Protein AF-A0A1A8HRD0-F1 (afdb_monomer)

Foldseek 3Di:
DQPFLCQCVVCVDPPDLARPDGPLVVVCVVPVLAAAEAEDEQLVVVQLVQCVVPPDDDDDPVVSVVLVVVLVVLLVVCVVPDDPRSSLNPNVSCVPRPTNSSVSVVVSVVVVNVVRHPPLSYHYHYVVVCVVDVPVVVVVVCVSVVHPPPPPPPDD

InterPro domains:
  IPR000863 Sulfotransferase domain [PF00685] (31-147)
  IPR027417 P-loop containing nucleoside triphosphate hydrolase [G3DSA:3.40.50.300] (4-154)
  IPR027417 P-loop containing nucleoside triphosphate hydrolase [SSF52540] (22-146)
  IPR052654 Chondroitin Sulfate Sulfotransferase [PTHR15723] (1-146)

Sequence (156 aa):
MWDNQAWSYLHGDINKSEPPFLAQDFIHAVQPGAKIIIMLRDPVERLYSDYLYFTMVNKSSEDFHQKVIESVHLFQRCLSDRSLRSCVYNTSLYNTMPVRLTLGMYFVFLLDWLTVFHKEQILVLRLEDYAANLKETIKNVFDFLDALCQQTLRQH

Radius of gyration: 18.88 Å; Cα contacts (8 Å, |Δi|>4): 128; chains: 1; bounding box: 42×38×61 Å

Structure (mmCIF, N/CA/C/O backbone):
data_AF-A0A1A8HRD0-F1
#
_entry.id   AF-A0A1A8HRD0-F1
#
loop_
_atom_site.group_PDB
_atom_site.id
_atom_site.type_symbol
_atom_site.label_atom_id
_atom_site.label_alt_id
_atom_site.label_comp_id
_atom_site.label_asym_id
_atom_site.label_entity_id
_atom_site.label_seq_id
_atom_site.pdbx_PDB_ins_code
_atom_site.Cartn_x
_atom_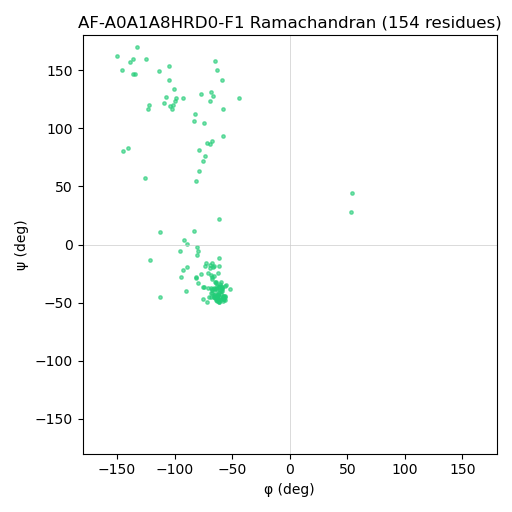site.Cartn_y
_atom_site.Cartn_z
_atom_site.occupancy
_atom_site.B_iso_or_equiv
_atom_site.auth_seq_id
_atom_site.auth_comp_id
_atom_site.auth_asym_id
_atom_site.auth_atom_id
_atom_site.pdbx_PDB_model_num
ATOM 1 N N . MET A 1 1 ? -1.183 -4.791 4.899 1.00 64.19 1 MET A N 1
ATOM 2 C CA . MET A 1 1 ? -2.035 -4.172 3.858 1.00 64.19 1 MET A CA 1
ATOM 3 C C . MET A 1 1 ? -1.714 -4.715 2.472 1.00 64.19 1 MET A C 1
ATOM 5 O O . MET A 1 1 ? -2.604 -5.269 1.848 1.00 64.19 1 MET A O 1
ATOM 9 N N . TRP A 1 2 ? -0.490 -4.518 1.976 1.00 65.56 2 TRP A N 1
ATOM 10 C CA . TRP A 1 2 ? -0.136 -4.775 0.572 1.00 65.56 2 TRP A CA 1
ATOM 11 C C . TRP A 1 2 ? 0.340 -6.204 0.291 1.00 65.56 2 TRP A C 1
ATOM 13 O O . TRP A 1 2 ? 0.320 -6.635 -0.861 1.00 65.56 2 TRP A O 1
ATOM 23 N N . ASP A 1 3 ? 0.764 -6.944 1.318 1.00 69.75 3 ASP A N 1
ATOM 24 C CA . ASP A 1 3 ? 1.222 -8.321 1.154 1.00 69.75 3 ASP A CA 1
ATOM 25 C C . ASP A 1 3 ? 0.038 -9.282 1.033 1.00 69.75 3 ASP A C 1
ATOM 27 O O . ASP A 1 3 ? -0.420 -9.887 1.997 1.00 69.75 3 ASP A O 1
ATOM 31 N N . ASN A 1 4 ? -0.494 -9.350 -0.183 1.00 73.62 4 ASN A N 1
ATOM 32 C CA . ASN A 1 4 ? -1.471 -10.349 -0.589 1.00 73.62 4 ASN A CA 1
ATOM 33 C C . ASN A 1 4 ? -0.875 -11.297 -1.629 1.00 73.62 4 ASN A C 1
ATOM 35 O O . ASN A 1 4 ? -1.610 -12.070 -2.221 1.00 73.62 4 ASN A O 1
ATOM 39 N N . GLN A 1 5 ? 0.443 -11.261 -1.867 1.00 67.88 5 GLN A N 1
ATOM 40 C CA . GLN A 1 5 ? 1.098 -11.977 -2.972 1.00 67.88 5 GLN A CA 1
ATOM 41 C C . GLN A 1 5 ? 0.933 -13.501 -2.888 1.00 67.88 5 GLN A C 1
ATOM 43 O O . GLN A 1 5 ? 1.061 -14.192 -3.895 1.00 67.88 5 GLN A O 1
ATOM 48 N N . ALA A 1 6 ? 0.589 -14.018 -1.704 1.00 71.62 6 ALA A N 1
ATOM 49 C CA . ALA A 1 6 ? 0.276 -15.422 -1.484 1.00 71.62 6 ALA A CA 1
ATOM 50 C C . ALA A 1 6 ? -1.007 -15.899 -2.204 1.00 71.62 6 ALA A C 1
ATOM 52 O O . ALA A 1 6 ? -1.190 -17.102 -2.390 1.00 71.62 6 ALA A O 1
ATOM 53 N N . TRP A 1 7 ? -1.891 -14.981 -2.621 1.00 74.25 7 TRP A N 1
ATOM 54 C CA . TRP A 1 7 ? -3.208 -15.319 -3.171 1.00 74.25 7 TRP A CA 1
ATOM 55 C C . TRP A 1 7 ? -3.127 -16.212 -4.417 1.00 74.25 7 TRP A C 1
ATOM 57 O O . TRP A 1 7 ? -3.938 -17.123 -4.571 1.00 74.25 7 TRP A O 1
ATOM 67 N N . SER A 1 8 ? -2.123 -15.988 -5.272 1.00 69.38 8 SER A N 1
ATOM 68 C CA . SER A 1 8 ? -1.916 -16.741 -6.513 1.00 69.38 8 SER A CA 1
ATOM 69 C C . SER A 1 8 ? -1.522 -18.201 -6.264 1.00 69.38 8 SER A C 1
ATOM 71 O O . SER A 1 8 ? -1.870 -19.070 -7.059 1.00 69.38 8 SER A O 1
ATOM 73 N N . TYR A 1 9 ? -0.869 -18.497 -5.134 1.00 67.75 9 TYR A N 1
ATOM 74 C CA . TYR A 1 9 ? -0.545 -19.868 -4.726 1.00 67.75 9 TYR A CA 1
ATOM 75 C C . TYR A 1 9 ? -1.743 -20.594 -4.102 1.00 67.75 9 TYR A C 1
ATOM 77 O O . TYR A 1 9 ? -1.872 -21.806 -4.246 1.00 67.75 9 TYR A O 1
ATOM 85 N N . LEU A 1 10 ? -2.615 -19.862 -3.402 1.00 66.06 10 LEU A N 1
ATOM 86 C CA . LEU A 1 10 ? -3.780 -20.421 -2.703 1.00 66.06 10 LEU A CA 1
ATOM 87 C C . LEU A 1 10 ? -4.975 -20.655 -3.634 1.00 66.06 10 LEU A C 1
ATOM 89 O O . LEU A 1 10 ? -5.791 -21.544 -3.395 1.00 66.06 10 LEU A O 1
ATOM 93 N N . HIS A 1 11 ? -5.080 -19.859 -4.695 1.00 62.91 11 HIS A N 1
ATOM 94 C CA . HIS A 1 11 ? -6.195 -19.874 -5.634 1.00 62.91 11 HIS A CA 1
ATOM 95 C C . HIS A 1 11 ? -5.689 -20.064 -7.063 1.00 62.91 11 HIS A C 1
ATOM 97 O O . HIS A 1 11 ? -5.970 -19.235 -7.924 1.00 62.91 11 HIS A O 1
ATOM 103 N N . GLY A 1 12 ? -4.955 -21.159 -7.304 1.00 53.44 12 GLY A N 1
ATOM 104 C CA . GLY A 1 12 ? -4.332 -21.536 -8.586 1.00 53.44 12 GLY A CA 1
ATOM 105 C C . GLY A 1 12 ? -5.284 -21.762 -9.773 1.00 53.44 12 GLY A C 1
ATOM 106 O O . GLY A 1 12 ? -4.932 -22.458 -10.722 1.00 53.44 12 GLY A O 1
ATOM 107 N N . ASP A 1 13 ? -6.489 -21.199 -9.726 1.00 55.91 13 ASP A N 1
ATOM 108 C CA . ASP A 1 13 ? -7.478 -21.246 -10.787 1.00 55.91 13 ASP A CA 1
ATOM 109 C C . ASP A 1 13 ? -7.166 -20.167 -11.837 1.00 55.91 13 ASP A C 1
ATOM 111 O O . ASP A 1 13 ? -7.272 -18.961 -11.600 1.00 55.91 13 ASP A O 1
ATOM 115 N N . ILE A 1 14 ? -6.785 -20.635 -13.025 1.00 54.03 14 ILE A N 1
ATOM 116 C CA . ILE A 1 14 ? -6.200 -19.882 -14.151 1.00 54.03 14 ILE A CA 1
ATOM 117 C C . ILE A 1 14 ? -7.137 -18.781 -14.700 1.00 54.03 14 ILE A C 1
ATOM 119 O O . ILE A 1 14 ? -6.706 -17.898 -15.441 1.00 54.03 14 ILE A O 1
ATOM 123 N N . ASN A 1 15 ? -8.412 -18.780 -14.299 1.00 59.34 15 ASN A N 1
ATOM 124 C CA . ASN A 1 15 ? -9.443 -17.889 -14.835 1.00 59.34 15 ASN A CA 1
ATOM 125 C C . ASN A 1 15 ? -9.685 -16.602 -14.029 1.00 59.34 15 ASN A C 1
ATOM 127 O O . ASN A 1 15 ? -10.472 -15.765 -14.474 1.00 59.34 15 ASN A O 1
ATOM 131 N N . LYS A 1 16 ? -9.052 -16.406 -12.864 1.00 64.56 16 LYS A N 1
ATOM 132 C CA . LYS A 1 16 ? -9.224 -15.170 -12.079 1.00 64.56 16 LYS A CA 1
ATOM 133 C C . LYS A 1 16 ? -8.044 -14.224 -12.277 1.00 64.56 16 LYS A C 1
ATOM 135 O O . LYS A 1 16 ? -6.905 -14.543 -11.963 1.00 64.56 16 LYS A O 1
ATOM 140 N N . SER A 1 17 ? -8.331 -13.027 -12.786 1.00 75.25 17 SER A N 1
ATOM 141 C CA . SER A 1 17 ? -7.348 -11.955 -12.987 1.00 75.25 17 SER A CA 1
ATOM 142 C C . SER A 1 17 ? -7.044 -11.161 -11.711 1.00 75.25 17 SER A C 1
ATOM 144 O O . SER A 1 17 ? -6.132 -10.332 -11.715 1.00 75.25 17 SER A O 1
ATOM 146 N N . GLU A 1 18 ? -7.806 -11.397 -10.640 1.00 83.31 18 GLU A N 1
ATOM 147 C CA . GLU A 1 18 ? -7.787 -10.637 -9.395 1.00 83.31 18 GLU A CA 1
ATOM 148 C C . GLU A 1 18 ? -8.065 -11.535 -8.171 1.00 83.31 18 GLU A C 1
ATOM 150 O O . GLU A 1 18 ? -8.823 -12.506 -8.286 1.00 83.31 18 GLU A O 1
ATOM 155 N N . PRO A 1 19 ? -7.508 -11.201 -6.989 1.00 85.31 19 PRO A N 1
ATOM 156 C CA . PRO A 1 19 ? -7.746 -11.946 -5.757 1.00 85.31 19 PRO A CA 1
ATOM 157 C C . PRO A 1 19 ? -9.210 -11.824 -5.304 1.00 85.31 19 PRO A C 1
ATOM 159 O O . PRO A 1 19 ? -9.705 -10.696 -5.173 1.00 85.31 19 PRO A O 1
ATOM 162 N N . PRO A 1 20 ? -9.898 -12.954 -5.033 1.00 86.38 20 PRO A N 1
ATOM 163 C CA . PRO A 1 20 ? -11.267 -12.949 -4.514 1.00 86.38 20 PRO A CA 1
ATOM 164 C C . PRO A 1 20 ? -11.337 -12.628 -3.017 1.00 86.38 20 PRO A C 1
ATOM 166 O O . PRO A 1 20 ? -12.363 -12.143 -2.559 1.00 86.38 20 PRO A O 1
ATOM 169 N N . PHE A 1 21 ? -10.259 -12.908 -2.282 1.00 88.94 21 PHE A N 1
ATOM 170 C CA . PHE A 1 21 ? -10.105 -12.617 -0.863 1.00 88.94 21 PHE A CA 1
ATOM 171 C C . PHE A 1 21 ? -8.712 -12.044 -0.617 1.00 88.94 21 PHE A C 1
ATOM 173 O O . PHE A 1 21 ? -7.740 -12.416 -1.282 1.00 88.94 21 PHE A O 1
ATOM 180 N N . LEU A 1 22 ? -8.627 -11.146 0.348 1.00 92.00 22 LEU A N 1
ATOM 181 C CA . LEU A 1 22 ? -7.444 -10.408 0.753 1.00 92.00 22 LEU A CA 1
ATOM 182 C C . LEU A 1 22 ? -7.297 -10.459 2.278 1.00 92.00 22 LEU A C 1
ATOM 184 O O . LEU A 1 22 ? -8.198 -10.881 2.999 1.00 92.00 22 LEU A O 1
ATOM 188 N N . ALA A 1 23 ? -6.153 -10.009 2.794 1.00 91.88 23 ALA A N 1
ATOM 189 C CA . ALA A 1 23 ? -5.849 -10.046 4.225 1.00 91.88 23 ALA A CA 1
ATOM 190 C C . ALA A 1 23 ? -6.952 -9.423 5.105 1.00 91.88 23 ALA A C 1
ATOM 192 O O . ALA A 1 23 ? -7.244 -9.948 6.178 1.00 91.88 23 ALA A O 1
ATOM 193 N N . GLN A 1 24 ? -7.580 -8.332 4.657 1.00 93.94 24 GLN A N 1
ATOM 194 C CA . GLN A 1 24 ? -8.651 -7.676 5.405 1.00 93.94 24 GLN A CA 1
ATOM 195 C C . GLN A 1 24 ? -9.895 -8.555 5.584 1.00 93.94 24 GLN A C 1
ATOM 197 O O . GLN A 1 24 ? -10.517 -8.470 6.639 1.00 93.94 24 GLN A O 1
ATOM 202 N N . ASP A 1 25 ? -10.219 -9.436 4.629 1.00 94.50 25 ASP A N 1
ATOM 203 C CA . ASP A 1 25 ? -11.371 -10.340 4.734 1.00 94.50 25 ASP A CA 1
ATOM 204 C C . ASP A 1 25 ? -11.168 -11.327 5.886 1.00 94.50 25 ASP A C 1
ATOM 206 O O . ASP A 1 25 ? -12.054 -11.538 6.713 1.00 94.50 25 ASP A O 1
ATOM 210 N N . PHE A 1 26 ? -9.956 -11.881 5.989 1.00 93.44 26 PHE A N 1
ATOM 211 C CA . PHE A 1 26 ? -9.590 -12.791 7.072 1.00 93.44 26 PHE A CA 1
ATOM 212 C C . PHE A 1 26 ? -9.541 -12.080 8.427 1.00 93.44 26 PHE A C 1
ATOM 214 O O . PHE A 1 26 ? -10.021 -12.628 9.419 1.00 93.44 26 PHE A O 1
ATOM 221 N N . ILE A 1 27 ? -8.995 -10.858 8.483 1.00 95.50 27 ILE A N 1
ATOM 222 C CA . ILE A 1 27 ? -8.971 -10.071 9.725 1.00 95.50 27 ILE A CA 1
ATOM 223 C C . ILE A 1 27 ? -10.400 -9.785 10.181 1.00 95.50 27 ILE A C 1
ATOM 225 O O . ILE A 1 27 ? -10.713 -10.012 11.346 1.00 95.50 27 ILE A O 1
ATOM 229 N N . HIS A 1 28 ? -11.273 -9.339 9.278 1.00 96.88 28 HIS A N 1
ATOM 230 C CA . HIS A 1 28 ? -12.658 -9.025 9.609 1.00 96.88 28 HIS A CA 1
ATOM 231 C C . HIS A 1 28 ? -13.450 -10.269 10.026 1.00 96.88 28 HIS A C 1
ATOM 233 O O . HIS A 1 28 ? -14.238 -10.199 10.961 1.00 96.88 28 HIS A O 1
ATOM 239 N N . ALA A 1 29 ? -13.212 -11.428 9.404 1.00 97.25 29 ALA A N 1
ATOM 240 C CA . ALA A 1 29 ? -13.860 -12.678 9.801 1.00 97.25 29 ALA A CA 1
ATOM 241 C C . ALA A 1 29 ? -13.537 -13.092 11.250 1.00 97.25 29 ALA A C 1
ATOM 243 O O . ALA A 1 29 ? -14.386 -13.669 11.927 1.00 97.25 29 ALA A O 1
ATOM 244 N N . VAL A 1 30 ? -12.323 -12.801 11.731 1.00 97.69 30 VAL A N 1
ATOM 245 C CA . VAL A 1 30 ? -11.877 -13.145 13.094 1.00 97.69 30 VAL A CA 1
ATOM 246 C C . VAL A 1 30 ? -12.190 -12.036 14.100 1.00 97.69 30 VAL A C 1
ATOM 248 O O . VAL A 1 30 ? -12.576 -12.315 15.233 1.00 97.69 30 VAL A O 1
ATOM 251 N N . GLN A 1 31 ? -12.008 -10.778 13.704 1.00 97.56 31 GLN A N 1
ATOM 252 C CA . GLN A 1 31 ? -12.212 -9.601 14.540 1.00 97.56 31 GLN A CA 1
ATOM 253 C C . GLN A 1 31 ? -12.875 -8.478 13.718 1.00 97.56 31 GLN A C 1
ATOM 255 O O . GLN A 1 31 ? -12.188 -7.566 13.246 1.00 97.56 31 GLN A O 1
ATOM 260 N N . PRO A 1 32 ? -14.215 -8.505 13.568 1.00 97.19 32 PRO A N 1
ATOM 261 C CA . PRO A 1 32 ? -14.952 -7.487 12.816 1.00 97.19 32 PRO A CA 1
ATOM 262 C C . PRO A 1 32 ? -14.768 -6.074 13.383 1.00 97.19 32 PRO A C 1
ATOM 264 O O . PRO A 1 32 ? -14.731 -5.095 12.644 1.00 97.19 32 PRO A O 1
ATOM 267 N N . GLY A 1 33 ? -14.603 -5.964 14.706 1.00 96.31 33 GLY A N 1
ATOM 268 C CA . GLY A 1 33 ? -14.412 -4.699 15.417 1.00 96.31 33 GLY A CA 1
ATOM 269 C C . GLY A 1 33 ? -12.970 -4.188 15.431 1.00 96.31 33 GLY A C 1
ATOM 270 O O . GLY A 1 33 ? -12.659 -3.295 16.218 1.00 96.31 33 GLY A O 1
ATOM 271 N N . ALA A 1 34 ? -12.065 -4.758 14.625 1.00 97.00 34 ALA A N 1
ATOM 272 C CA . ALA A 1 34 ? -10.668 -4.332 14.600 1.00 97.00 34 ALA A CA 1
ATOM 273 C C . ALA A 1 34 ? -10.548 -2.844 14.240 1.00 97.00 34 ALA A C 1
ATOM 275 O O . ALA A 1 34 ? -11.252 -2.342 13.365 1.00 97.00 34 ALA A O 1
ATOM 276 N N . LYS A 1 35 ? -9.612 -2.158 14.898 1.00 97.31 35 LYS A N 1
ATOM 277 C CA . LYS A 1 35 ? -9.157 -0.820 14.520 1.00 97.31 35 LYS A CA 1
ATOM 278 C C . LYS A 1 35 ? -7.853 -0.949 13.742 1.00 97.31 35 LYS A C 1
ATOM 280 O O . LYS A 1 35 ? -6.906 -1.580 14.209 1.00 97.31 35 LYS A O 1
ATOM 285 N N . ILE A 1 36 ? -7.811 -0.368 12.552 1.00 97.62 36 ILE A N 1
ATOM 286 C CA . ILE A 1 36 ? -6.723 -0.508 11.590 1.00 97.62 36 ILE A CA 1
ATOM 287 C C . ILE A 1 36 ? -5.962 0.811 11.514 1.00 97.62 36 ILE A C 1
ATOM 289 O O . ILE A 1 36 ? -6.528 1.845 11.173 1.00 97.62 36 ILE A O 1
ATOM 293 N N . ILE A 1 37 ? -4.663 0.774 11.805 1.00 97.38 37 ILE A N 1
ATOM 294 C CA . ILE A 1 37 ? -3.774 1.927 11.646 1.00 97.38 37 ILE A CA 1
ATOM 295 C C . ILE A 1 37 ? -2.871 1.674 10.445 1.00 97.38 37 ILE A C 1
ATOM 297 O O . ILE A 1 37 ? -2.197 0.647 10.359 1.00 97.38 37 ILE A O 1
ATOM 301 N N . ILE A 1 38 ? -2.853 2.621 9.514 1.00 96.75 38 ILE A N 1
ATOM 302 C CA . ILE A 1 38 ? -2.096 2.551 8.269 1.00 96.75 38 ILE A CA 1
ATOM 303 C C . ILE A 1 38 ? -1.167 3.752 8.233 1.00 96.75 38 ILE A C 1
ATOM 305 O O . ILE A 1 38 ? -1.628 4.886 8.228 1.00 96.75 38 ILE A O 1
ATOM 309 N N . MET A 1 39 ? 0.138 3.512 8.157 1.00 96.44 39 MET A N 1
ATOM 310 C CA . MET A 1 39 ? 1.122 4.573 7.965 1.00 96.44 39 MET A CA 1
ATOM 311 C C . MET A 1 39 ? 1.610 4.563 6.518 1.00 96.44 39 MET A C 1
ATOM 313 O O . MET A 1 39 ? 2.163 3.569 6.046 1.00 96.44 39 MET A O 1
ATOM 317 N N . LEU A 1 40 ? 1.382 5.668 5.815 1.00 96.88 40 LEU A N 1
ATOM 318 C CA . LEU A 1 40 ? 1.800 5.894 4.437 1.00 96.88 40 LEU A CA 1
ATOM 319 C C . LEU A 1 40 ? 2.986 6.851 4.409 1.00 96.88 40 LEU A C 1
ATOM 321 O O . LEU A 1 40 ? 3.143 7.686 5.291 1.00 96.88 40 LEU A O 1
ATOM 325 N N . ARG A 1 41 ? 3.805 6.744 3.375 1.00 97.06 41 ARG A N 1
ATOM 326 C CA . ARG A 1 41 ? 4.898 7.670 3.065 1.00 97.06 41 ARG A CA 1
ATOM 327 C C . ARG A 1 41 ? 4.682 8.151 1.637 1.00 97.06 41 ARG A C 1
ATOM 329 O O . ARG A 1 41 ? 4.001 7.458 0.883 1.00 97.06 41 ARG A O 1
ATOM 336 N N . ASP A 1 42 ? 5.264 9.275 1.243 1.00 97.62 42 ASP A N 1
ATOM 337 C CA . ASP A 1 42 ? 5.377 9.614 -0.174 1.00 97.62 42 ASP A CA 1
ATOM 338 C C . ASP A 1 42 ? 5.825 8.371 -0.989 1.00 97.62 42 ASP A C 1
ATOM 340 O O . ASP A 1 42 ? 6.805 7.706 -0.625 1.00 97.62 42 ASP A O 1
ATOM 344 N N . PRO A 1 43 ? 5.081 7.979 -2.040 1.00 96.62 43 PRO A N 1
ATOM 345 C CA . PRO A 1 43 ? 5.302 6.706 -2.717 1.00 96.62 43 PRO A CA 1
ATOM 346 C C . PRO A 1 43 ? 6.627 6.658 -3.490 1.00 96.62 43 PRO A C 1
ATOM 348 O O . PRO A 1 43 ? 7.173 5.563 -3.655 1.00 96.62 43 PRO A O 1
ATOM 351 N N . VAL A 1 44 ? 7.159 7.807 -3.929 1.00 96.56 44 VAL A N 1
ATOM 352 C CA . VAL A 1 44 ? 8.468 7.907 -4.593 1.00 96.56 44 VAL A CA 1
ATOM 353 C C . VAL A 1 44 ? 9.566 7.684 -3.563 1.00 96.56 44 VAL A C 1
ATOM 355 O O . VAL A 1 44 ? 10.417 6.811 -3.737 1.00 96.56 44 VAL A O 1
ATOM 358 N N . GLU A 1 45 ? 9.483 8.389 -2.438 1.00 97.12 45 GLU A N 1
ATOM 359 C CA . GLU A 1 45 ? 10.405 8.244 -1.312 1.00 97.12 45 GLU A CA 1
ATOM 360 C C . G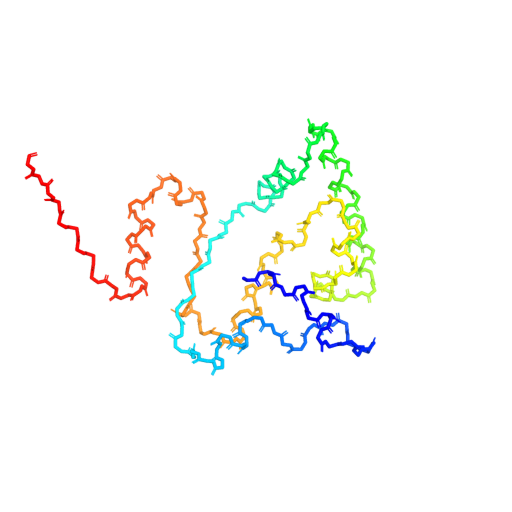LU A 1 45 ? 10.381 6.830 -0.717 1.00 97.12 45 GLU A C 1
ATOM 362 O O . GLU A 1 45 ? 11.422 6.254 -0.382 1.00 97.12 45 GLU A O 1
ATOM 367 N N . ARG A 1 46 ? 9.191 6.222 -0.622 1.00 96.88 46 ARG A N 1
ATOM 368 C CA . ARG A 1 46 ? 9.042 4.824 -0.213 1.00 96.88 46 ARG A CA 1
ATOM 369 C C . ARG A 1 46 ? 9.746 3.896 -1.197 1.00 96.88 46 ARG A C 1
ATOM 371 O O . ARG A 1 46 ? 10.491 3.030 -0.753 1.00 96.88 46 ARG A O 1
ATOM 378 N N . LEU A 1 47 ? 9.519 4.056 -2.503 1.00 97.31 47 LEU A N 1
ATOM 379 C CA . LEU A 1 47 ? 10.128 3.208 -3.531 1.00 97.31 47 LEU A CA 1
ATOM 380 C C . LEU A 1 47 ? 11.656 3.341 -3.560 1.00 97.31 47 LEU A C 1
ATOM 382 O O . LEU A 1 47 ? 12.354 2.346 -3.742 1.00 97.31 47 LEU A O 1
ATOM 386 N N . TYR A 1 48 ? 12.184 4.542 -3.341 1.00 97.19 48 TYR A N 1
ATOM 387 C CA . TYR A 1 48 ? 13.626 4.743 -3.257 1.00 97.19 48 TYR A CA 1
ATOM 388 C C . TYR A 1 48 ? 14.217 4.097 -1.998 1.00 97.19 48 TYR A C 1
ATOM 390 O O . TYR A 1 48 ? 15.200 3.363 -2.072 1.00 97.19 48 TYR A O 1
ATOM 398 N N . SER A 1 49 ? 13.572 4.276 -0.842 1.00 96.06 49 SER A N 1
ATOM 399 C CA . SER A 1 49 ? 13.969 3.604 0.403 1.00 96.06 49 SER A CA 1
ATOM 400 C C . SER A 1 49 ? 13.935 2.076 0.281 1.00 96.06 49 SER A C 1
ATOM 402 O O . SER A 1 49 ? 14.796 1.386 0.822 1.00 96.06 49 SER A O 1
ATOM 404 N N . ASP A 1 50 ? 12.941 1.553 -0.430 1.00 95.75 50 ASP A N 1
ATOM 405 C CA . ASP A 1 50 ? 12.756 0.143 -0.765 1.00 95.75 50 ASP A CA 1
ATOM 406 C C . ASP A 1 50 ? 13.909 -0.379 -1.642 1.00 95.75 50 ASP A C 1
ATOM 408 O O . ASP A 1 50 ? 14.553 -1.370 -1.294 1.00 95.75 50 ASP A O 1
ATOM 412 N N . TYR A 1 51 ? 14.256 0.358 -2.701 1.00 96.25 51 TYR A N 1
ATOM 413 C CA . TYR A 1 51 ? 15.420 0.091 -3.546 1.00 96.25 51 TYR A CA 1
ATOM 414 C C . TYR A 1 51 ? 16.730 0.073 -2.746 1.00 96.25 51 TYR A C 1
ATOM 416 O O . TYR A 1 51 ? 17.520 -0.868 -2.876 1.00 96.25 51 TYR A O 1
ATOM 424 N N . LEU A 1 52 ? 16.945 1.075 -1.886 1.00 95.69 52 LEU A N 1
ATOM 425 C CA . LEU A 1 52 ? 18.138 1.172 -1.047 1.00 95.69 52 LEU A CA 1
ATOM 426 C C . LEU A 1 52 ? 18.228 0.037 -0.027 1.00 95.69 52 LEU A C 1
ATOM 428 O O . LEU A 1 52 ? 19.336 -0.365 0.316 1.00 95.69 52 LEU A O 1
ATOM 432 N N . TYR A 1 53 ? 17.107 -0.477 0.474 1.00 94.31 53 TYR A N 1
ATOM 433 C CA . TYR A 1 53 ? 17.123 -1.575 1.435 1.00 94.31 53 TYR A CA 1
ATOM 434 C C . TYR A 1 53 ? 17.437 -2.919 0.763 1.00 94.31 53 TYR A C 1
ATOM 436 O O . TYR A 1 53 ? 18.271 -3.668 1.264 1.00 94.31 53 TYR A O 1
ATOM 444 N N . PHE A 1 54 ? 16.789 -3.233 -0.366 1.00 90.44 54 PHE A N 1
ATOM 445 C CA . PHE A 1 54 ? 16.843 -4.577 -0.966 1.00 90.44 54 PHE A CA 1
ATOM 446 C C . PHE A 1 54 ? 17.943 -4.760 -2.019 1.00 90.44 54 PHE A C 1
ATOM 448 O O . PHE A 1 54 ? 18.371 -5.886 -2.266 1.00 90.44 54 PHE A O 1
ATOM 455 N N . THR A 1 55 ? 18.445 -3.681 -2.621 1.00 86.88 55 THR A N 1
ATOM 456 C CA . THR A 1 55 ? 19.597 -3.762 -3.532 1.00 86.88 55 THR A CA 1
ATOM 457 C C . THR A 1 55 ? 20.876 -3.904 -2.706 1.00 86.88 55 THR A C 1
ATOM 459 O O . THR A 1 55 ? 21.101 -3.126 -1.785 1.00 86.88 55 THR A O 1
ATOM 462 N N . MET A 1 56 ? 21.736 -4.881 -3.000 1.00 80.00 56 MET A N 1
ATOM 463 C CA . MET A 1 56 ? 22.943 -5.128 -2.188 1.00 80.00 56 MET A CA 1
ATOM 464 C C . MET A 1 56 ? 24.202 -4.426 -2.714 1.00 80.00 56 MET A C 1
ATOM 466 O O . MET A 1 56 ? 25.083 -4.091 -1.928 1.00 80.00 56 MET A O 1
ATOM 470 N N . VAL A 1 57 ? 24.291 -4.170 -4.020 1.00 85.50 57 VAL A N 1
ATOM 471 C CA . VAL A 1 57 ? 25.496 -3.644 -4.685 1.00 85.50 57 VAL A CA 1
ATOM 472 C C . VAL A 1 57 ? 25.137 -2.574 -5.718 1.00 85.50 57 VAL A C 1
ATOM 474 O O . VAL A 1 57 ? 24.013 -2.559 -6.209 1.00 85.50 57 VAL A O 1
ATOM 477 N N . ASN A 1 58 ? 26.093 -1.700 -6.053 1.00 82.94 58 ASN A N 1
ATOM 478 C CA . ASN A 1 58 ? 25.993 -0.700 -7.130 1.00 82.94 58 ASN A CA 1
ATOM 479 C C . ASN A 1 58 ? 24.767 0.229 -7.047 1.00 82.94 58 ASN A C 1
ATOM 481 O O . ASN A 1 58 ? 24.106 0.492 -8.046 1.00 82.94 58 ASN A O 1
ATOM 485 N N . LYS A 1 59 ? 24.466 0.738 -5.846 1.00 91.81 59 LYS A N 1
ATOM 486 C CA . LYS A 1 59 ? 23.386 1.713 -5.653 1.00 91.81 59 LYS A CA 1
ATOM 487 C C . LYS A 1 59 ? 23.764 3.052 -6.280 1.00 91.81 59 LYS A C 1
ATOM 489 O O . LYS A 1 59 ? 24.767 3.639 -5.877 1.00 91.81 59 LYS A O 1
ATOM 494 N N . SER A 1 60 ? 22.946 3.556 -7.197 1.00 95.62 60 SER A N 1
ATOM 495 C CA . SER A 1 60 ? 23.080 4.917 -7.722 1.00 95.62 60 SER A CA 1
ATOM 496 C C . SER A 1 60 ? 21.724 5.486 -8.139 1.00 95.62 60 SER A C 1
ATOM 498 O O . SER A 1 60 ? 20.753 4.747 -8.323 1.00 95.62 60 SER A O 1
ATOM 500 N N . SER A 1 61 ? 21.653 6.811 -8.283 1.00 94.69 61 SER A N 1
ATOM 501 C CA . SER A 1 61 ? 20.477 7.499 -8.826 1.00 94.69 61 SER A CA 1
ATOM 502 C C . SER A 1 61 ? 20.147 7.030 -10.242 1.00 94.69 61 SER A C 1
ATOM 504 O O . SER A 1 61 ? 18.977 6.870 -10.580 1.00 94.69 61 SER A O 1
ATOM 506 N N . GLU A 1 62 ? 21.171 6.772 -11.051 1.00 96.44 62 GLU A N 1
ATOM 507 C CA . GLU A 1 62 ? 21.052 6.343 -12.445 1.00 96.44 62 GLU A CA 1
ATOM 508 C C . GLU A 1 62 ? 20.503 4.914 -12.535 1.00 96.44 62 GLU A C 1
ATOM 510 O O . GLU A 1 62 ? 19.567 4.669 -13.296 1.00 96.44 62 GLU A O 1
ATOM 515 N N . ASP A 1 63 ? 21.019 3.985 -11.720 1.00 95.75 63 ASP A N 1
ATOM 516 C CA . ASP A 1 63 ? 20.499 2.612 -11.649 1.00 95.75 63 ASP A CA 1
ATOM 517 C C . ASP A 1 63 ? 19.046 2.595 -11.154 1.00 95.75 63 ASP A C 1
ATOM 519 O O . ASP A 1 63 ? 18.189 1.947 -11.758 1.00 95.75 63 ASP A O 1
ATOM 523 N N . PHE A 1 64 ? 18.736 3.358 -10.099 1.00 97.12 64 PHE A N 1
ATOM 524 C CA . PHE A 1 64 ? 17.364 3.485 -9.610 1.00 97.12 64 PHE A CA 1
ATOM 525 C C . PHE A 1 64 ? 16.423 4.008 -10.700 1.00 97.12 64 PHE A C 1
ATOM 527 O O . PHE A 1 64 ? 15.369 3.417 -10.942 1.00 97.12 64 PHE A O 1
ATOM 534 N N . HIS A 1 65 ? 16.814 5.080 -11.391 1.00 97.12 65 HIS A N 1
ATOM 535 C CA . HIS A 1 65 ? 16.028 5.668 -12.470 1.00 97.12 65 HIS A CA 1
ATOM 536 C C . HIS A 1 65 ? 15.749 4.663 -13.595 1.00 97.12 65 HIS A C 1
ATOM 538 O O . HIS A 1 65 ? 14.599 4.514 -14.014 1.00 97.12 65 HIS A O 1
ATOM 544 N N . GLN A 1 66 ? 16.771 3.923 -14.036 1.00 97.50 66 GLN A N 1
ATOM 545 C CA . GLN A 1 66 ? 16.628 2.931 -15.099 1.00 97.50 66 GLN A CA 1
ATOM 546 C C . GLN A 1 66 ? 15.653 1.810 -14.712 1.00 97.50 66 GLN A C 1
ATOM 548 O O . GLN A 1 66 ? 14.784 1.440 -15.505 1.00 97.50 66 GLN A O 1
ATOM 553 N N . LYS A 1 67 ? 15.742 1.316 -13.471 1.00 97.25 67 LYS A N 1
ATOM 554 C CA . LYS A 1 67 ? 14.821 0.298 -12.945 1.00 97.25 67 LYS A CA 1
ATOM 555 C C . LYS A 1 67 ? 13.394 0.823 -12.811 1.00 97.25 67 LYS A C 1
ATOM 557 O O . LYS A 1 67 ? 12.445 0.103 -13.107 1.00 97.25 67 LYS A O 1
ATOM 562 N N . VAL A 1 68 ? 13.219 2.078 -12.393 1.00 98.00 68 VAL A N 1
ATOM 563 C CA . VAL A 1 68 ? 11.892 2.710 -12.330 1.00 98.00 68 VAL A CA 1
ATOM 564 C C . VAL A 1 68 ? 11.267 2.795 -13.721 1.00 98.00 68 VAL A C 1
ATOM 566 O O . VAL A 1 68 ? 10.110 2.408 -13.870 1.00 98.00 68 VAL A O 1
ATOM 569 N N . ILE A 1 69 ? 12.015 3.240 -14.739 1.00 98.38 69 ILE A N 1
ATOM 570 C CA . ILE A 1 69 ? 11.535 3.285 -16.131 1.00 98.38 69 ILE A CA 1
ATOM 571 C C . ILE A 1 69 ? 11.064 1.900 -16.586 1.00 98.38 69 ILE A C 1
ATOM 573 O O . ILE A 1 69 ? 9.963 1.763 -17.122 1.00 98.38 69 ILE A O 1
ATOM 577 N N . GLU A 1 70 ? 11.868 0.866 -16.342 1.00 98.12 70 GLU A N 1
ATOM 578 C CA . GLU A 1 70 ? 11.524 -0.507 -16.705 1.00 98.12 70 GLU A CA 1
ATOM 579 C C . GLU A 1 70 ? 10.249 -0.991 -15.993 1.00 98.12 70 GLU A C 1
ATOM 581 O O . GLU A 1 70 ? 9.314 -1.450 -16.655 1.00 98.12 70 GLU A O 1
ATOM 586 N N . SER A 1 71 ? 10.154 -0.821 -14.668 1.00 97.94 71 SER A N 1
ATOM 587 C CA . SER A 1 71 ? 8.950 -1.170 -13.901 1.00 97.94 71 SER A CA 1
ATOM 588 C C . SER A 1 71 ? 7.706 -0.415 -14.386 1.00 97.94 71 SER A C 1
ATOM 590 O O . SER A 1 71 ? 6.628 -1.006 -14.471 1.00 97.94 71 SER A O 1
ATOM 592 N N . VAL A 1 72 ? 7.830 0.873 -14.730 1.00 98.19 72 VAL A N 1
ATOM 593 C CA . VAL A 1 72 ? 6.723 1.680 -15.271 1.00 98.19 72 VAL A CA 1
ATOM 594 C C . VAL A 1 72 ? 6.273 1.142 -16.627 1.00 98.19 72 VAL A C 1
ATOM 596 O O . VAL A 1 72 ? 5.073 0.970 -16.833 1.00 98.19 72 VAL A O 1
ATOM 599 N N . HIS A 1 73 ? 7.200 0.812 -17.530 1.00 98.31 73 HIS A N 1
ATOM 600 C CA . HIS A 1 73 ? 6.854 0.217 -18.822 1.00 98.31 73 HIS A CA 1
ATOM 601 C C . HIS A 1 73 ? 6.160 -1.139 -18.675 1.00 98.31 73 HIS A C 1
ATOM 603 O O . HIS A 1 73 ? 5.157 -1.390 -19.345 1.00 98.31 73 HIS A O 1
ATOM 609 N N . LEU A 1 74 ? 6.652 -2.005 -17.785 1.00 97.88 74 LEU A N 1
ATOM 610 C CA . LEU A 1 74 ? 6.004 -3.281 -17.475 1.00 97.88 74 LEU A CA 1
ATOM 611 C C . LEU A 1 74 ? 4.579 -3.068 -16.942 1.00 97.88 74 LEU A C 1
ATOM 613 O O . LEU A 1 74 ? 3.649 -3.755 -17.365 1.00 97.88 74 LEU A O 1
ATOM 617 N N . PHE A 1 75 ? 4.387 -2.083 -16.060 1.00 97.50 75 PHE A N 1
ATOM 618 C CA . PHE A 1 75 ? 3.070 -1.754 -15.521 1.00 97.50 75 PHE A CA 1
ATOM 619 C C . PHE A 1 75 ? 2.116 -1.214 -16.592 1.00 97.50 75 PHE A C 1
ATOM 621 O O . PHE A 1 75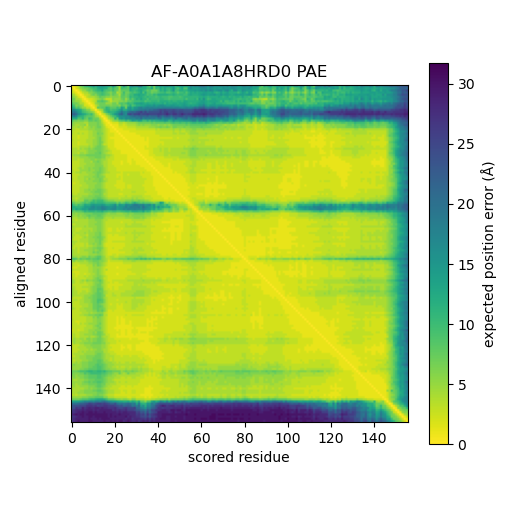 ? 0.981 -1.673 -16.688 1.00 97.50 75 PHE A O 1
ATOM 628 N N . GLN A 1 76 ? 2.580 -0.292 -17.439 1.00 98.00 76 GLN A N 1
ATOM 629 C CA . GLN A 1 76 ? 1.797 0.266 -18.546 1.00 98.00 76 GLN A CA 1
ATOM 630 C C . GLN A 1 76 ? 1.349 -0.812 -19.537 1.00 98.00 76 GLN A C 1
ATOM 632 O O . GLN A 1 76 ? 0.202 -0.793 -19.972 1.00 98.00 76 GLN A O 1
ATOM 637 N N . ARG A 1 77 ? 2.220 -1.782 -19.849 1.00 97.25 77 ARG A N 1
ATOM 638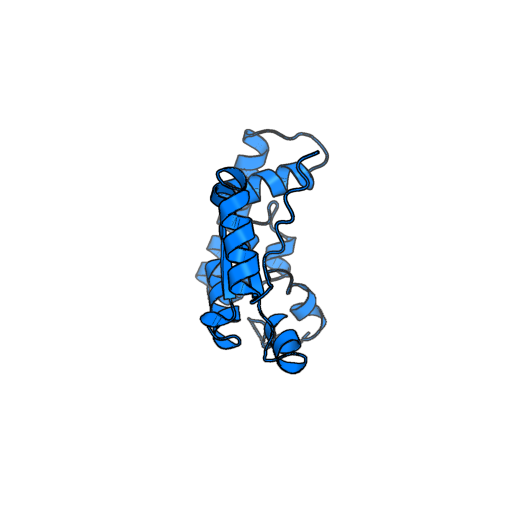 C CA . ARG A 1 77 ? 1.855 -2.945 -20.674 1.00 97.25 77 ARG A CA 1
ATOM 639 C C . ARG A 1 77 ? 0.788 -3.812 -20.018 1.00 97.25 77 ARG A C 1
ATOM 641 O O . ARG A 1 77 ? -0.059 -4.346 -20.710 1.00 97.25 77 ARG A O 1
ATOM 648 N N . CYS A 1 78 ? 0.799 -3.961 -18.697 1.00 96.50 78 CYS A N 1
ATOM 649 C CA . CYS A 1 78 ? -0.289 -4.667 -18.026 1.00 96.50 78 CYS A CA 1
ATOM 650 C C . CYS A 1 78 ? -1.618 -3.903 -18.161 1.00 96.50 78 CYS A C 1
ATOM 652 O O . CYS A 1 78 ? -2.651 -4.503 -18.454 1.00 96.50 78 CYS A O 1
ATOM 654 N N . LEU A 1 79 ? -1.580 -2.578 -17.985 1.00 96.88 79 LEU A N 1
ATOM 655 C CA . LEU A 1 79 ? -2.762 -1.716 -18.043 1.00 96.88 79 LEU A CA 1
ATOM 656 C C . LEU A 1 79 ? -3.392 -1.606 -19.440 1.00 96.88 7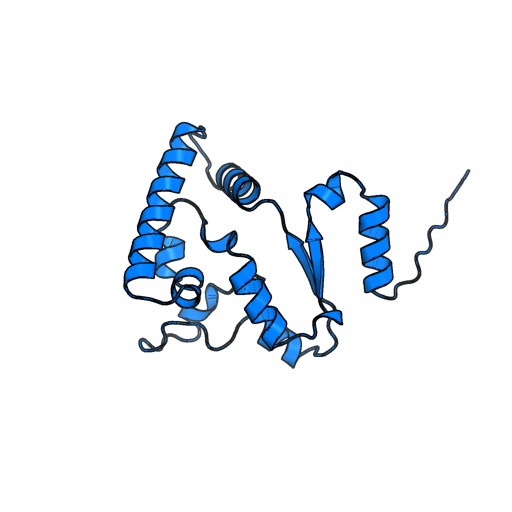9 LEU A C 1
ATOM 658 O O . LEU A 1 79 ? -4.529 -1.152 -19.530 1.00 96.88 79 LEU A O 1
ATOM 662 N N . SER A 1 80 ? -2.700 -1.999 -20.517 1.00 96.75 80 SER A N 1
ATOM 663 C CA . SER A 1 80 ? -3.307 -2.002 -21.857 1.00 96.75 80 SER A CA 1
ATOM 664 C C . SER A 1 80 ? -4.414 -3.045 -21.993 1.00 96.75 80 SER A C 1
ATOM 666 O O . SER A 1 80 ? -5.366 -2.825 -22.737 1.00 96.75 80 SER A O 1
ATOM 668 N N . ASP A 1 81 ? -4.307 -4.144 -21.242 1.00 93.25 81 ASP A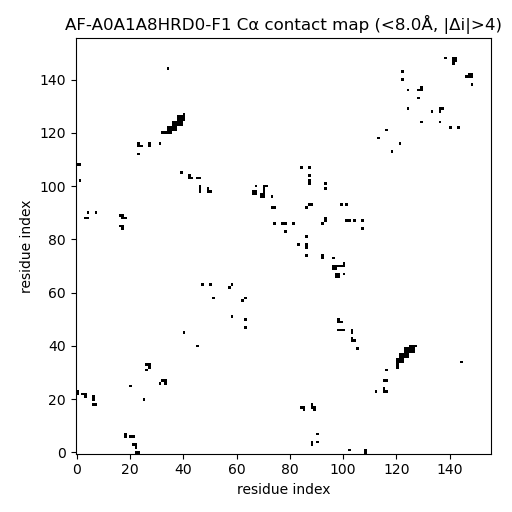 N 1
ATOM 669 C CA . ASP A 1 81 ? -5.156 -5.325 -21.421 1.00 93.25 81 ASP A CA 1
ATOM 670 C C . ASP A 1 81 ? -5.952 -5.681 -20.154 1.00 93.25 81 ASP A C 1
ATOM 672 O O . ASP A 1 81 ? -6.845 -6.530 -20.190 1.00 93.25 81 ASP A O 1
ATOM 676 N N . ARG A 1 82 ? -5.608 -5.088 -19.003 1.00 94.06 82 ARG A N 1
ATOM 677 C CA . ARG A 1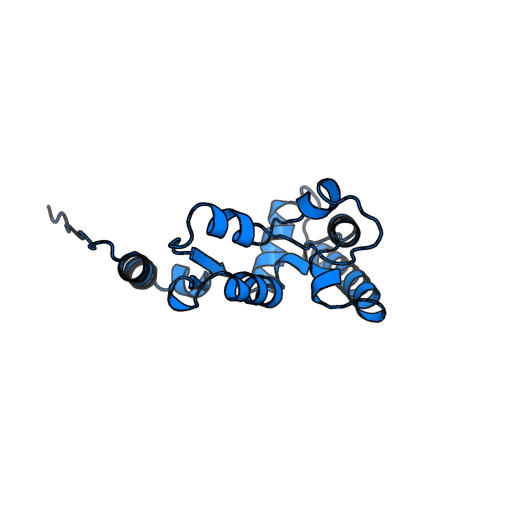 82 ? -6.139 -5.464 -17.685 1.00 94.06 82 ARG A CA 1
ATOM 678 C C . ARG A 1 82 ? -6.508 -4.247 -16.847 1.00 94.06 82 ARG A C 1
ATOM 680 O O . ARG A 1 82 ? -6.014 -3.141 -17.048 1.00 94.06 82 ARG A O 1
ATOM 687 N N . SER A 1 83 ? -7.367 -4.474 -15.857 1.00 94.88 83 SER A N 1
ATOM 688 C CA . SER A 1 83 ? -7.723 -3.458 -14.869 1.00 94.88 83 SER A CA 1
ATOM 689 C C . SER A 1 83 ? -6.512 -3.065 -14.010 1.00 94.88 83 SER A C 1
ATOM 691 O O . SER A 1 83 ? -5.567 -3.831 -13.802 1.00 94.88 83 SER A O 1
ATOM 693 N N . LEU A 1 84 ? -6.595 -1.876 -13.419 1.00 95.06 84 LEU A N 1
ATOM 694 C CA . LEU A 1 84 ? -5.611 -1.370 -12.465 1.00 95.06 84 LEU A CA 1
ATOM 695 C C . LEU A 1 84 ? -5.432 -2.297 -11.256 1.00 95.06 84 LEU A C 1
ATOM 697 O O . LEU A 1 84 ? -4.303 -2.602 -10.873 1.00 95.06 84 LEU A O 1
ATOM 701 N N . ARG A 1 85 ? -6.541 -2.798 -10.699 1.00 93.62 85 ARG A N 1
ATOM 702 C CA . ARG A 1 85 ? -6.536 -3.747 -9.580 1.00 93.62 85 ARG A CA 1
ATOM 703 C C . ARG A 1 85 ? -5.868 -5.070 -9.972 1.00 93.62 85 ARG A C 1
ATOM 705 O O . ARG A 1 85 ? -4.992 -5.533 -9.244 1.00 93.62 85 ARG A O 1
ATOM 712 N N . SER A 1 86 ? -6.180 -5.616 -11.152 1.00 93.25 86 SER A N 1
ATOM 713 C CA . SER A 1 86 ? -5.523 -6.819 -11.686 1.00 93.25 86 SER A CA 1
ATOM 714 C C . SER A 1 86 ? -4.013 -6.641 -11.809 1.00 93.25 86 SER A C 1
ATOM 716 O O . SER A 1 86 ? -3.264 -7.507 -11.367 1.00 93.25 86 SER A O 1
ATOM 718 N N . CYS A 1 87 ? -3.543 -5.506 -12.329 1.00 94.69 87 CYS A N 1
ATOM 719 C CA . CYS A 1 87 ? -2.110 -5.242 -12.455 1.00 94.69 87 CYS A CA 1
ATOM 720 C C . CYS A 1 87 ? -1.403 -5.061 -11.110 1.00 94.69 87 CYS A C 1
ATOM 722 O O . CYS A 1 87 ? -0.282 -5.538 -10.945 1.00 94.69 87 CYS A O 1
ATOM 724 N N . VAL A 1 88 ? -2.042 -4.410 -10.133 1.00 94.44 88 VAL A N 1
ATOM 725 C CA . VAL A 1 88 ? -1.470 -4.240 -8.787 1.00 94.44 88 VAL A CA 1
ATOM 726 C C . VAL A 1 88 ? -1.307 -5.578 -8.063 1.00 94.44 88 VAL A C 1
ATOM 728 O O . VAL A 1 88 ? -0.287 -5.789 -7.405 1.00 94.44 88 VAL A O 1
ATOM 731 N N . TYR A 1 89 ? -2.263 -6.496 -8.221 1.00 92.25 89 TYR A N 1
ATOM 732 C CA . TYR A 1 89 ? -2.236 -7.817 -7.586 1.00 92.25 89 TYR A CA 1
ATOM 733 C C . TYR A 1 89 ? -1.593 -8.923 -8.433 1.00 92.25 89 TYR A C 1
ATOM 735 O O . TYR A 1 89 ? -1.561 -10.078 -8.007 1.00 92.25 89 TYR A O 1
ATOM 743 N N . ASN A 1 90 ? -1.055 -8.608 -9.611 1.00 91.25 90 ASN A N 1
ATOM 744 C CA . ASN A 1 90 ? -0.413 -9.600 -10.466 1.00 91.25 90 ASN A CA 1
ATOM 745 C C . ASN A 1 90 ? 0.961 -10.003 -9.900 1.00 91.25 90 ASN A C 1
ATOM 747 O O . ASN A 1 90 ? 1.942 -9.270 -10.034 1.00 91.25 90 ASN A O 1
ATOM 751 N N . THR A 1 91 ? 1.038 -11.193 -9.296 1.00 88.88 91 THR A N 1
ATOM 752 C CA . THR A 1 91 ? 2.265 -11.720 -8.677 1.00 88.88 91 THR A CA 1
ATOM 753 C C . THR A 1 91 ? 3.390 -11.935 -9.686 1.00 88.88 91 T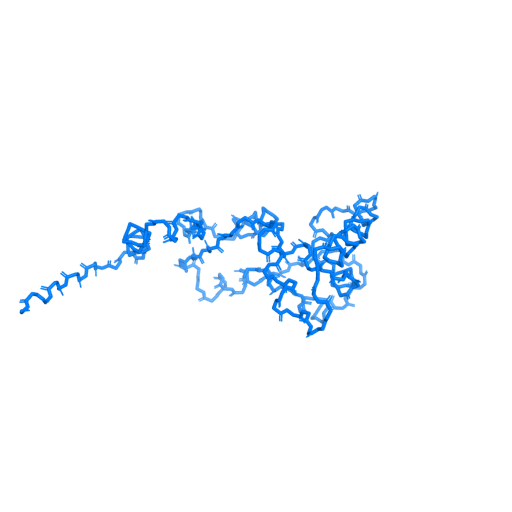HR A C 1
ATOM 755 O O . THR A 1 91 ? 4.541 -11.616 -9.395 1.00 88.88 91 THR A O 1
ATOM 758 N N . SER A 1 92 ? 3.081 -12.421 -10.892 1.00 90.00 92 SER A N 1
ATOM 759 C CA . SER A 1 92 ? 4.090 -12.597 -11.943 1.00 90.00 92 SER A CA 1
ATOM 760 C C . SER A 1 92 ? 4.693 -11.256 -12.356 1.00 90.00 92 SER A C 1
ATOM 762 O O . SER A 1 92 ? 5.913 -11.135 -12.457 1.00 90.00 92 SER A O 1
ATOM 764 N N . LEU A 1 93 ? 3.857 -10.229 -12.530 1.00 92.19 93 LEU A N 1
ATOM 765 C CA . LEU A 1 93 ? 4.309 -8.880 -12.852 1.00 92.19 93 LEU A CA 1
ATOM 766 C C . LEU A 1 93 ? 5.153 -8.298 -11.711 1.00 92.19 93 LEU A C 1
ATOM 768 O O . LEU A 1 93 ? 6.248 -7.806 -11.963 1.00 92.19 93 LEU A O 1
ATOM 772 N N . TYR A 1 94 ? 4.678 -8.408 -10.467 1.00 91.25 94 TYR A N 1
ATOM 773 C CA . TYR A 1 94 ? 5.390 -7.945 -9.275 1.00 91.25 94 TYR A CA 1
ATOM 774 C C . TYR A 1 94 ? 6.789 -8.567 -9.150 1.00 91.25 94 TYR A C 1
ATOM 776 O O . TYR A 1 94 ? 7.749 -7.844 -8.906 1.00 91.25 94 TYR A O 1
ATOM 784 N N . ASN A 1 95 ? 6.917 -9.878 -9.380 1.00 90.88 95 ASN A N 1
ATOM 785 C CA . ASN A 1 95 ? 8.202 -10.584 -9.339 1.00 90.88 95 ASN A CA 1
ATOM 786 C C . ASN A 1 95 ? 9.124 -10.247 -10.522 1.00 90.88 95 ASN A C 1
ATOM 788 O O . ASN A 1 95 ? 10.335 -10.411 -10.409 1.00 90.88 95 ASN A O 1
ATOM 792 N N . THR A 1 96 ? 8.567 -9.806 -11.654 1.00 94.06 96 THR A N 1
ATOM 793 C CA . THR A 1 96 ? 9.356 -9.420 -12.837 1.00 94.06 96 THR A CA 1
ATOM 794 C C . THR A 1 96 ? 9.909 -8.000 -12.714 1.00 94.06 96 THR A C 1
ATOM 796 O O . THR A 1 96 ? 10.934 -7.682 -13.308 1.00 94.06 96 THR A O 1
ATOM 799 N N . MET A 1 97 ? 9.235 -7.127 -11.963 1.00 94.69 97 MET A N 1
ATOM 800 C CA . MET A 1 97 ? 9.635 -5.731 -11.838 1.00 94.69 97 MET A CA 1
ATOM 801 C C . MET A 1 97 ? 10.957 -5.572 -11.063 1.00 94.69 97 MET A C 1
ATOM 803 O O . MET A 1 97 ? 11.065 -6.064 -9.938 1.00 94.69 97 MET A O 1
ATOM 807 N N . PRO A 1 98 ? 11.932 -4.801 -11.580 1.00 94.94 98 PRO A N 1
ATOM 808 C CA . PRO A 1 98 ? 13.204 -4.572 -10.888 1.00 94.94 98 PRO A CA 1
ATOM 809 C C . PRO A 1 98 ? 13.076 -3.704 -9.626 1.00 94.94 98 PRO A C 1
ATOM 811 O O . PRO A 1 98 ? 13.952 -3.728 -8.762 1.00 94.94 98 PRO A O 1
ATOM 814 N N . VAL A 1 99 ? 11.993 -2.932 -9.506 1.00 95.56 99 VAL A N 1
ATOM 815 C CA . VAL A 1 99 ? 11.599 -2.230 -8.276 1.00 95.56 99 VAL A CA 1
ATOM 816 C C . VAL A 1 99 ? 10.112 -2.416 -8.009 1.00 95.56 99 VAL A C 1
ATOM 818 O O . VAL A 1 99 ? 9.298 -2.450 -8.934 1.00 95.56 99 VAL A O 1
ATOM 821 N N . ARG A 1 100 ? 9.738 -2.475 -6.727 1.00 94.06 100 ARG A N 1
ATOM 822 C CA . ARG A 1 100 ? 8.374 -2.774 -6.261 1.00 94.06 100 ARG A CA 1
ATOM 823 C C . ARG A 1 100 ? 7.440 -1.570 -6.351 1.00 94.06 100 ARG A C 1
ATOM 825 O O . ARG A 1 100 ? 6.947 -1.060 -5.341 1.00 94.06 100 ARG A O 1
ATOM 832 N N . LEU A 1 101 ? 7.214 -1.114 -7.579 1.00 95.00 101 LEU A N 1
ATOM 833 C CA . LEU A 1 101 ? 6.413 0.060 -7.923 1.00 95.00 101 LEU A CA 1
ATOM 834 C C . LEU A 1 101 ? 4.975 -0.049 -7.394 1.00 95.00 101 LEU A C 1
ATOM 836 O O . LEU A 1 101 ? 4.461 0.893 -6.793 1.00 95.00 101 LEU A O 1
ATOM 840 N N . THR A 1 102 ? 4.342 -1.215 -7.561 1.00 94.12 102 THR A N 1
ATOM 841 C CA . THR A 1 102 ? 2.921 -1.428 -7.233 1.00 94.12 102 THR A CA 1
ATOM 842 C C . THR A 1 102 ? 2.599 -1.242 -5.750 1.00 94.12 102 THR A C 1
ATOM 844 O O . THR A 1 102 ? 1.479 -0.866 -5.417 1.00 94.12 102 THR A O 1
ATOM 847 N N . LEU A 1 103 ? 3.575 -1.402 -4.849 1.00 93.56 103 LEU A N 1
ATOM 848 C CA . LEU A 1 103 ? 3.377 -1.174 -3.412 1.00 93.56 103 LEU A CA 1
ATOM 849 C C . LEU A 1 103 ? 3.101 0.297 -3.063 1.00 93.56 103 LEU A C 1
ATOM 851 O O . LEU A 1 103 ? 2.574 0.575 -1.990 1.00 93.56 103 LEU A O 1
ATOM 855 N N . GLY A 1 104 ? 3.448 1.237 -3.950 1.00 95.25 104 GLY A N 1
ATOM 856 C CA . GLY A 1 104 ? 3.094 2.653 -3.814 1.00 95.25 104 GLY A CA 1
ATOM 857 C C . GLY A 1 104 ? 1.658 2.983 -4.241 1.00 95.25 104 GLY A C 1
ATOM 858 O O . GLY A 1 104 ? 1.219 4.112 -4.050 1.00 95.25 104 GLY A O 1
ATOM 859 N N . MET A 1 105 ? 0.906 2.025 -4.798 1.00 95.31 105 MET A N 1
ATOM 860 C CA . MET A 1 105 ? -0.472 2.224 -5.269 1.00 95.31 105 MET A CA 1
ATOM 861 C C . MET A 1 105 ? -1.477 2.138 -4.114 1.00 95.31 105 MET A C 1
ATOM 863 O O . MET A 1 105 ? -2.424 1.353 -4.144 1.00 95.31 105 MET A O 1
ATOM 867 N N . TYR A 1 106 ? -1.266 2.948 -3.073 1.00 96.44 106 TYR A N 1
ATOM 868 C CA . TYR A 1 106 ? -2.018 2.869 -1.818 1.00 96.44 106 TYR A CA 1
ATOM 869 C C . TYR A 1 106 ? -3.524 2.962 -2.000 1.00 96.44 106 TYR A C 1
ATOM 871 O O . TYR A 1 106 ? -4.251 2.304 -1.269 1.00 96.44 106 TYR A O 1
ATOM 879 N N . PHE A 1 107 ? -3.996 3.750 -2.967 1.00 95.81 107 PHE A N 1
ATOM 880 C CA . PHE A 1 107 ? -5.427 3.921 -3.190 1.00 95.81 107 PHE A CA 1
ATOM 881 C C . PHE A 1 107 ? -6.116 2.592 -3.553 1.00 95.81 107 PHE A C 1
ATOM 883 O O . PHE A 1 107 ? -7.229 2.375 -3.091 1.00 95.81 107 PHE A O 1
ATOM 890 N N . VAL A 1 108 ? -5.464 1.683 -4.300 1.00 95.69 108 VAL A N 1
ATOM 891 C CA . VAL A 1 108 ? -6.037 0.357 -4.613 1.00 95.69 108 VAL A CA 1
ATOM 892 C C . VAL A 1 108 ? -6.262 -0.416 -3.324 1.00 95.69 108 VAL A C 1
ATOM 894 O O . VAL A 1 108 ? -7.357 -0.906 -3.072 1.00 95.69 108 VAL A O 1
ATOM 897 N N . PHE A 1 109 ? -5.236 -0.460 -2.473 1.00 95.56 109 PHE A N 1
ATOM 898 C CA . PHE A 1 109 ? -5.315 -1.165 -1.203 1.00 95.56 109 PHE A CA 1
ATOM 899 C C . PHE A 1 109 ? -6.321 -0.505 -0.257 1.00 95.56 109 PHE A C 1
ATOM 901 O O . PHE A 1 109 ? -7.132 -1.194 0.339 1.00 95.56 109 PHE A O 1
ATOM 908 N N . LEU A 1 110 ? -6.317 0.820 -0.126 1.00 96.25 110 LEU A N 1
ATOM 909 C CA . LEU A 1 110 ? -7.242 1.534 0.754 1.00 96.25 110 LEU A CA 1
ATOM 910 C C . LEU A 1 110 ? -8.702 1.315 0.356 1.00 96.25 110 LEU A C 1
ATOM 912 O O . LEU A 1 110 ? -9.527 1.095 1.237 1.00 96.25 110 LEU A O 1
ATOM 916 N N . LEU A 1 111 ? -9.015 1.343 -0.943 1.00 95.94 111 LEU A N 1
ATOM 917 C CA . LEU A 1 111 ? -10.366 1.057 -1.423 1.00 95.94 111 LEU A CA 1
ATOM 918 C C . LEU A 1 111 ? -10.787 -0.370 -1.064 1.00 95.94 111 LEU A C 1
ATOM 920 O O . LEU A 1 111 ? -11.869 -0.549 -0.519 1.00 95.94 111 LEU A O 1
ATOM 924 N N . ASP A 1 112 ? -9.909 -1.353 -1.268 1.00 95.50 112 ASP A N 1
ATOM 925 C CA . ASP A 1 112 ? -10.168 -2.748 -0.898 1.00 95.50 112 ASP A CA 1
ATOM 926 C C . ASP A 1 112 ? -10.291 -2.961 0.624 1.00 95.50 112 ASP A C 1
ATOM 928 O O . ASP A 1 112 ? -10.966 -3.884 1.069 1.00 95.50 112 ASP A O 1
ATOM 932 N N . TRP A 1 113 ? -9.655 -2.128 1.451 1.00 96.88 113 TRP A N 1
ATOM 933 C CA . TRP A 1 113 ? -9.853 -2.158 2.904 1.00 96.88 113 TRP A CA 1
ATOM 934 C C . TRP A 1 113 ? -11.191 -1.529 3.315 1.00 96.88 113 TRP A C 1
ATOM 936 O O . TRP A 1 113 ? -11.843 -2.032 4.229 1.00 96.88 113 TRP A O 1
ATOM 946 N N . LEU A 1 114 ? -11.619 -0.468 2.627 1.00 97.00 114 LEU A N 1
ATOM 947 C CA . LEU A 1 114 ? -12.881 0.238 2.878 1.00 97.00 114 LEU A CA 1
ATOM 948 C C . LEU A 1 114 ? -14.127 -0.538 2.424 1.00 97.00 114 LEU A C 1
ATOM 950 O O . LEU A 1 114 ? -15.230 -0.194 2.842 1.00 97.00 114 LEU A O 1
ATOM 954 N N . THR A 1 115 ? -13.989 -1.573 1.589 1.00 96.69 115 THR A N 1
ATOM 955 C CA . THR A 1 115 ? -15.108 -2.485 1.283 1.00 96.69 115 THR A CA 1
ATOM 956 C C . THR A 1 115 ? -15.438 -3.422 2.445 1.00 96.69 115 THR A C 1
ATOM 958 O O . THR A 1 115 ? -16.532 -3.983 2.468 1.00 96.69 115 THR A O 1
ATOM 961 N N . VAL A 1 116 ? -14.513 -3.587 3.398 1.00 97.19 116 VAL A N 1
ATOM 962 C CA . VAL A 1 116 ? -14.625 -4.535 4.515 1.00 97.19 116 VAL A CA 1
ATOM 963 C C . VAL A 1 116 ? -14.765 -3.820 5.858 1.00 97.19 116 VAL A C 1
ATOM 965 O O . VAL A 1 116 ? -15.616 -4.189 6.660 1.00 97.19 116 VAL A O 1
ATOM 968 N N . PHE A 1 117 ? -13.952 -2.793 6.110 1.00 97.69 117 PHE A N 1
ATOM 969 C CA . PHE A 1 117 ? -13.968 -2.032 7.358 1.00 97.69 117 PHE A CA 1
ATOM 970 C C . PHE A 1 117 ? -14.624 -0.666 7.172 1.00 97.69 117 PHE A C 1
ATOM 972 O O . PHE A 1 117 ? -14.393 0.022 6.175 1.00 97.69 117 PHE A O 1
ATOM 979 N N . HIS A 1 118 ? -15.387 -0.233 8.177 1.00 97.31 118 HIS A N 1
ATOM 980 C CA . HIS A 1 118 ? -15.931 1.120 8.201 1.00 97.31 118 HIS A CA 1
ATOM 981 C C . HIS A 1 118 ? -14.807 2.161 8.270 1.00 97.31 118 HIS A C 1
ATOM 983 O O . HIS A 1 118 ? -13.749 1.925 8.857 1.00 97.31 118 HIS A O 1
ATOM 989 N N . LYS A 1 119 ? -15.040 3.349 7.703 1.00 96.75 119 LYS A N 1
ATOM 990 C CA . LYS A 1 119 ? -14.048 4.435 7.672 1.00 96.75 119 LYS A CA 1
ATOM 991 C C . LYS A 1 119 ? -13.571 4.811 9.079 1.00 96.75 119 LYS A C 1
ATOM 993 O O . LYS A 1 119 ? -12.400 5.113 9.270 1.00 96.75 119 LYS A O 1
ATOM 998 N N . GLU A 1 120 ? -14.462 4.754 10.061 1.00 96.88 120 GLU A N 1
ATOM 999 C CA . GLU A 1 120 ? -14.200 5.063 11.468 1.00 96.88 120 GLU A CA 1
ATOM 1000 C C . GLU A 1 120 ? -13.292 4.023 12.142 1.00 96.88 120 GLU A C 1
ATOM 1002 O O . GLU A 1 120 ? -12.696 4.309 13.175 1.00 96.88 120 GLU A O 1
ATOM 1007 N N . GLN A 1 121 ? -13.152 2.829 11.556 1.00 97.56 121 GLN A N 1
ATOM 1008 C CA . GLN A 1 121 ? -12.226 1.785 12.000 1.00 97.56 121 GLN A CA 1
ATOM 1009 C C . GLN A 1 121 ? -10.848 1.902 11.347 1.00 97.56 121 GLN A C 1
ATOM 1011 O O . GLN A 1 121 ? -9.988 1.065 11.615 1.00 97.56 121 GLN A O 1
ATOM 1016 N N . ILE A 1 122 ? -10.617 2.900 10.490 1.00 98.19 122 ILE A N 1
ATOM 1017 C CA . ILE A 1 122 ? -9.359 3.064 9.766 1.00 98.19 122 ILE A CA 1
ATOM 1018 C C . ILE A 1 122 ? -8.756 4.439 10.055 1.00 98.19 122 ILE A C 1
ATOM 1020 O O . ILE A 1 122 ? -9.286 5.472 9.652 1.00 98.19 122 ILE A O 1
ATOM 1024 N N . LEU A 1 123 ? -7.576 4.446 10.671 1.00 97.88 123 LEU A N 1
ATOM 1025 C CA . LEU A 1 123 ? -6.741 5.632 10.822 1.00 97.88 123 LEU A CA 1
ATOM 1026 C C . LEU A 1 123 ? -5.600 5.591 9.803 1.00 97.88 123 LEU A C 1
ATOM 1028 O O . LEU A 1 123 ? -4.726 4.725 9.869 1.00 97.88 123 LEU A O 1
ATOM 1032 N N . VAL A 1 124 ? -5.578 6.560 8.886 1.00 97.38 124 VAL A N 1
ATOM 1033 C CA . VAL A 1 124 ? -4.470 6.755 7.943 1.00 97.38 124 VAL A CA 1
ATOM 1034 C C . VAL A 1 124 ? -3.562 7.871 8.451 1.00 97.38 124 VAL A C 1
ATOM 1036 O O . VAL A 1 124 ? -4.004 8.997 8.663 1.00 97.38 124 VAL A O 1
ATOM 1039 N N . LEU A 1 125 ? -2.285 7.553 8.621 1.00 97.31 125 LEU A N 1
ATOM 1040 C CA . LEU A 1 125 ? -1.228 8.459 9.049 1.00 97.31 125 LEU A CA 1
ATOM 1041 C C . LEU A 1 125 ? -0.225 8.661 7.918 1.00 97.31 125 LEU A C 1
ATOM 1043 O O . LEU A 1 125 ? 0.042 7.745 7.139 1.00 97.31 125 LEU A O 1
ATOM 1047 N N . ARG A 1 126 ? 0.378 9.844 7.873 1.00 96.38 126 ARG A N 1
ATOM 1048 C CA . ARG A 1 126 ? 1.516 10.148 7.004 1.00 96.38 126 ARG A CA 1
ATOM 1049 C C . ARG A 1 126 ? 2.800 10.090 7.817 1.00 96.38 126 ARG A C 1
ATOM 1051 O O . ARG A 1 126 ? 2.869 10.638 8.916 1.00 96.38 126 ARG A O 1
ATOM 1058 N N . LEU A 1 127 ? 3.817 9.430 7.281 1.00 96.69 127 LEU A N 1
ATOM 1059 C CA . LEU A 1 127 ? 5.116 9.290 7.926 1.00 96.69 127 LEU A CA 1
ATOM 1060 C C . LEU A 1 127 ? 5.796 10.653 8.088 1.00 96.69 127 LEU A C 1
ATOM 1062 O O . LEU A 1 127 ? 6.492 10.880 9.072 1.00 96.69 127 LEU A O 1
ATOM 1066 N N . GLU A 1 128 ? 5.572 11.567 7.145 1.00 96.06 128 GLU A N 1
ATOM 1067 C CA . GLU A 1 128 ? 6.113 12.924 7.182 1.00 96.06 128 GLU A CA 1
ATOM 1068 C C . GLU A 1 128 ? 5.544 13.711 8.369 1.00 96.06 128 GLU A C 1
ATOM 1070 O O . GLU A 1 128 ? 6.294 14.359 9.098 1.00 96.06 128 GLU A O 1
ATOM 1075 N N . ASP A 1 129 ? 4.236 13.590 8.616 1.00 95.06 129 ASP A N 1
ATOM 1076 C CA . ASP A 1 129 ? 3.562 14.255 9.736 1.00 95.06 129 ASP A CA 1
ATOM 1077 C C . ASP A 1 129 ? 3.971 13.619 11.077 1.00 95.06 129 ASP A C 1
ATOM 1079 O O . ASP A 1 129 ? 4.223 14.329 12.052 1.00 95.06 129 ASP A O 1
ATOM 1083 N N . TYR A 1 130 ? 4.140 12.289 11.107 1.00 94.56 130 TYR A N 1
ATOM 1084 C CA . TYR A 1 130 ? 4.713 11.569 12.250 1.00 94.56 130 TYR A CA 1
ATOM 1085 C C . TYR A 1 130 ? 6.120 12.070 12.601 1.00 94.56 130 TYR A C 1
ATOM 1087 O O . TYR A 1 130 ? 6.413 12.322 13.771 1.00 94.56 130 TYR A O 1
ATOM 1095 N N . ALA A 1 131 ? 6.985 12.236 11.597 1.00 93.50 131 ALA A N 1
ATOM 1096 C CA . ALA A 1 131 ? 8.350 12.713 11.789 1.00 93.50 131 ALA A CA 1
ATOM 1097 C C . ALA A 1 131 ? 8.396 14.187 12.221 1.00 93.50 131 ALA A C 1
ATOM 1099 O O . ALA A 1 131 ? 9.219 14.554 13.059 1.00 93.50 131 ALA A O 1
ATOM 1100 N N . ALA A 1 132 ? 7.505 15.023 11.681 1.00 96.31 132 ALA A N 1
ATOM 1101 C CA . ALA A 1 132 ? 7.427 16.443 12.013 1.00 96.31 132 ALA A CA 1
ATOM 1102 C C . ALA A 1 132 ? 6.816 16.700 13.401 1.00 96.31 132 ALA A C 1
ATOM 1104 O O . ALA A 1 132 ? 7.245 17.616 14.104 1.00 96.31 132 ALA A O 1
ATOM 1105 N N . ASN A 1 133 ? 5.817 15.910 13.810 1.00 95.44 133 ASN A N 1
ATOM 1106 C CA . ASN A 1 133 ? 5.132 16.071 15.089 1.00 95.44 133 ASN A CA 1
ATOM 1107 C C . ASN A 1 133 ? 4.721 14.721 15.695 1.00 95.44 133 ASN A C 1
ATOM 1109 O O . ASN A 1 133 ? 3.558 14.298 15.660 1.00 95.44 133 ASN A O 1
ATOM 1113 N N . LEU A 1 134 ? 5.703 14.072 16.323 1.00 93.75 134 LEU A N 1
ATOM 1114 C CA . LEU A 1 134 ? 5.535 12.793 17.008 1.00 93.75 134 LEU A CA 1
ATOM 1115 C C . LEU A 1 134 ? 4.450 12.852 18.089 1.00 93.75 134 LEU A C 1
ATOM 1117 O O . LEU A 1 134 ? 3.620 11.951 18.181 1.00 93.75 134 LEU A O 1
ATOM 1121 N N . LYS A 1 135 ? 4.447 13.909 18.913 1.00 94.94 135 LYS A N 1
ATOM 1122 C CA . LYS A 1 135 ? 3.543 14.011 20.066 1.00 94.94 135 LYS A CA 1
ATOM 1123 C C . LYS A 1 135 ? 2.082 14.043 19.625 1.00 94.94 135 LYS A C 1
ATOM 1125 O O . LYS A 1 135 ? 1.277 13.299 20.180 1.00 94.94 135 LYS A O 1
ATOM 1130 N N . GLU A 1 136 ? 1.754 14.869 18.633 1.00 94.50 136 GLU A N 1
ATOM 1131 C CA . GLU A 1 136 ? 0.381 14.962 18.129 1.00 94.50 136 GLU A CA 1
ATOM 1132 C C . GLU A 1 136 ? -0.036 13.681 17.405 1.00 94.50 136 GLU A C 1
ATOM 1134 O O . GLU A 1 136 ? -1.127 13.168 17.631 1.00 94.50 136 GLU A O 1
ATOM 1139 N N . THR A 1 137 ? 0.856 13.101 16.600 1.00 95.31 137 THR A N 1
ATOM 1140 C CA . THR A 1 137 ? 0.552 11.858 15.879 1.00 95.31 137 THR A CA 1
ATOM 1141 C C . THR A 1 137 ? 0.272 10.701 16.837 1.00 95.31 137 THR A C 1
ATOM 1143 O O . THR A 1 137 ? -0.693 9.962 16.654 1.00 95.31 137 THR A O 1
ATOM 1146 N N . ILE A 1 138 ? 1.075 10.559 17.895 1.00 93.75 138 ILE A N 1
ATOM 1147 C CA . ILE A 1 138 ? 0.868 9.530 18.919 1.00 93.75 138 ILE A CA 1
ATOM 1148 C C . ILE A 1 138 ? -0.406 9.796 19.724 1.00 93.75 138 ILE A C 1
ATOM 1150 O O . ILE A 1 138 ? -1.146 8.857 20.006 1.00 93.75 138 ILE A O 1
ATOM 1154 N N . LYS A 1 139 ? -0.709 11.059 20.046 1.00 94.81 139 LYS A N 1
ATOM 1155 C CA . LYS A 1 139 ? -1.986 11.425 20.669 1.00 94.81 139 LYS A CA 1
ATOM 1156 C C . LYS A 1 139 ? -3.172 10.993 19.796 1.00 94.81 139 LYS A C 1
ATOM 1158 O O . LYS A 1 139 ? -4.054 10.315 20.305 1.00 94.81 139 LYS A O 1
ATOM 1163 N N . ASN A 1 140 ? -3.143 11.272 18.492 1.00 94.62 140 ASN A N 1
ATOM 1164 C CA . ASN A 1 140 ? -4.189 10.840 17.559 1.00 94.62 140 ASN A CA 1
ATOM 1165 C C . ASN A 1 140 ? -4.345 9.313 17.509 1.00 94.62 140 ASN A C 1
ATOM 1167 O O . ASN A 1 140 ? -5.460 8.818 17.385 1.00 94.62 140 ASN A O 1
ATOM 1171 N N . VAL A 1 141 ? -3.246 8.558 17.632 1.00 96.56 141 VAL A N 1
ATOM 1172 C CA . VAL A 1 141 ? -3.295 7.091 17.746 1.00 96.56 141 VAL A CA 1
ATOM 1173 C C . VAL A 1 141 ? -3.990 6.651 19.037 1.00 96.56 141 VAL A C 1
ATOM 1175 O O . VAL A 1 141 ? -4.840 5.767 18.983 1.00 96.56 141 VAL A O 1
ATOM 1178 N N . PHE A 1 142 ? -3.666 7.254 20.185 1.00 95.69 142 PHE A N 1
ATOM 1179 C CA . PHE A 1 142 ? -4.327 6.936 21.457 1.00 95.69 142 PHE A CA 1
ATOM 1180 C C . PHE A 1 142 ? -5.817 7.282 21.435 1.00 95.69 142 PHE A C 1
ATOM 1182 O O . PHE A 1 142 ? -6.632 6.439 21.810 1.00 95.69 142 PHE A O 1
ATOM 1189 N N . ASP A 1 143 ? -6.15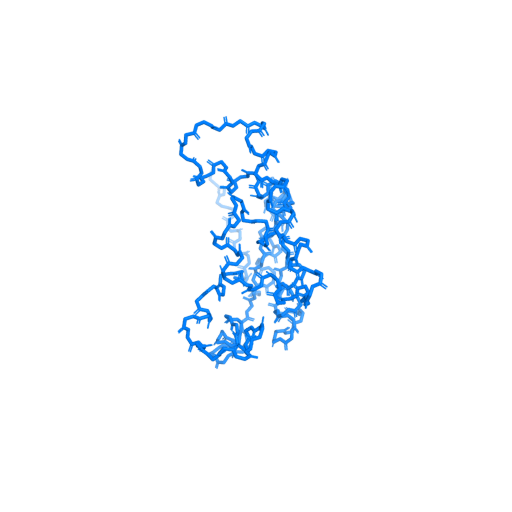4 8.474 20.937 1.00 95.38 143 ASP A N 1
ATOM 1190 C CA . ASP A 1 143 ? -7.532 8.938 20.768 1.00 95.38 143 ASP A CA 1
ATOM 1191 C C . ASP A 1 143 ? -8.302 7.967 19.853 1.00 95.38 143 ASP A C 1
ATOM 1193 O O . ASP A 1 143 ? -9.376 7.493 20.209 1.00 95.38 143 ASP A O 1
ATOM 1197 N N . PHE A 1 144 ? -7.717 7.569 18.716 1.00 96.75 144 PHE A N 1
ATOM 1198 C CA . PHE A 1 144 ? -8.312 6.584 17.810 1.00 96.75 144 PHE A CA 1
ATOM 1199 C C . PHE A 1 144 ? -8.511 5.215 18.459 1.00 96.75 144 PHE A C 1
ATOM 1201 O O . PHE A 1 144 ? -9.497 4.549 18.165 1.00 96.75 144 PHE A O 1
ATOM 1208 N N . LEU A 1 145 ? -7.604 4.769 19.331 1.00 95.62 145 LEU A N 1
ATOM 1209 C CA . LEU A 1 145 ? -7.702 3.481 20.020 1.00 95.62 145 LEU A CA 1
ATOM 1210 C C . LEU A 1 145 ? -8.642 3.501 21.238 1.00 95.62 145 LEU A C 1
ATOM 1212 O O . LEU A 1 145 ? -8.850 2.444 21.826 1.00 95.62 145 LEU A O 1
ATOM 1216 N N . ASP A 1 146 ? -9.238 4.646 21.589 1.00 90.81 146 ASP A N 1
ATOM 1217 C CA . ASP A 1 146 ? -9.961 4.871 22.856 1.00 90.81 146 ASP A CA 1
ATOM 1218 C C . ASP A 1 146 ? -9.118 4.512 24.097 1.00 90.81 146 ASP A C 1
ATOM 1220 O O . ASP A 1 146 ? -9.631 4.114 25.146 1.00 90.81 146 ASP A O 1
ATOM 1224 N N . ALA A 1 147 ? -7.792 4.623 23.989 1.00 78.19 147 ALA A N 1
ATOM 1225 C CA . ALA A 1 147 ? -6.878 4.305 25.073 1.00 78.19 147 ALA A CA 1
ATOM 1226 C C . ALA A 1 147 ? -6.585 5.570 25.888 1.00 78.19 147 ALA A C 1
ATOM 1228 O O . ALA A 1 147 ? -6.144 6.585 25.350 1.00 78.19 147 ALA A O 1
ATOM 1229 N N . LEU A 1 148 ? -6.796 5.510 27.209 1.00 64.25 148 LEU A N 1
ATOM 1230 C CA . LEU A 1 148 ? -6.454 6.613 28.109 1.00 64.25 148 LEU A CA 1
ATOM 1231 C C . LEU A 1 148 ? -4.958 6.932 27.988 1.00 64.25 148 LEU A C 1
ATOM 1233 O O . LEU A 1 148 ? -4.102 6.120 28.344 1.00 64.25 148 LEU A O 1
ATOM 1237 N N . CYS A 1 149 ? -4.647 8.140 27.523 1.00 57.19 149 CYS A N 1
ATOM 1238 C CA . CYS A 1 149 ? -3.290 8.666 27.479 1.00 57.19 149 CYS A CA 1
ATOM 1239 C C . CYS A 1 149 ? -2.804 8.925 28.917 1.00 57.19 149 CYS A C 1
ATOM 1241 O O . CYS A 1 149 ? -2.943 10.025 29.450 1.00 57.19 149 CYS A O 1
ATOM 1243 N N . GLN A 1 150 ? -2.249 7.909 29.585 1.00 52.50 150 GLN A N 1
ATOM 1244 C CA . GLN A 1 150 ? -1.552 8.084 30.862 1.00 52.50 150 GLN A CA 1
ATOM 1245 C C . GLN A 1 150 ? -0.177 8.719 30.610 1.00 52.50 150 GLN A C 1
ATOM 1247 O O . GLN A 1 150 ? 0.865 8.080 30.732 1.00 52.50 150 GLN A O 1
ATOM 1252 N N . GLN A 1 151 ? -0.154 10.007 30.263 1.00 53.53 151 GLN A N 1
ATOM 1253 C CA . GLN A 1 151 ? 1.058 10.815 30.387 1.00 53.53 151 GLN A CA 1
ATOM 1254 C C . GLN A 1 151 ? 1.297 11.110 31.871 1.00 53.53 151 GLN A C 1
ATOM 1256 O O . GLN A 1 151 ? 1.062 12.216 32.353 1.00 53.53 151 GLN A O 1
ATOM 1261 N N . THR A 1 152 ? 1.787 10.122 32.623 1.00 43.38 152 THR A N 1
ATOM 1262 C CA . THR A 1 152 ? 2.498 10.412 33.869 1.00 43.38 152 THR A CA 1
ATOM 1263 C C . THR A 1 152 ? 3.843 11.013 33.478 1.00 43.38 152 THR A C 1
ATOM 1265 O O . THR A 1 152 ? 4.835 10.310 33.297 1.00 43.38 152 THR A O 1
ATOM 1268 N N . LEU A 1 153 ? 3.868 12.334 33.302 1.00 46.75 153 LEU A N 1
ATOM 1269 C CA . LEU A 1 153 ? 5.095 13.118 33.349 1.00 46.75 153 LEU A CA 1
ATOM 1270 C C . LEU A 1 153 ? 5.729 12.877 34.725 1.00 46.75 153 LEU A C 1
ATOM 1272 O O . LEU A 1 153 ? 5.383 13.531 35.705 1.00 46.75 153 LEU A O 1
ATOM 1276 N N . ARG A 1 154 ? 6.640 11.903 34.814 1.00 41.50 154 ARG A N 1
ATOM 1277 C CA . ARG A 1 154 ? 7.606 11.832 35.910 1.00 41.50 154 ARG A CA 1
ATOM 1278 C C . ARG A 1 154 ? 8.546 13.023 35.741 1.00 41.50 154 ARG A C 1
ATOM 1280 O O . ARG A 1 154 ? 9.541 12.930 35.034 1.00 41.50 154 ARG A O 1
ATOM 1287 N N . GLN A 1 155 ? 8.180 14.152 36.338 1.00 41.66 155 GLN A N 1
ATOM 1288 C CA . GLN A 1 155 ? 9.144 15.169 36.732 1.00 41.66 155 GLN A CA 1
ATOM 1289 C C . GLN A 1 155 ? 9.715 14.732 38.086 1.00 41.66 155 GLN A C 1
ATOM 1291 O O . GLN A 1 155 ? 9.021 14.769 39.102 1.00 41.66 155 GLN A O 1
ATOM 1296 N N . HIS A 1 156 ? 10.957 14.256 38.068 1.00 40.78 156 HIS A N 1
ATOM 1297 C CA . HIS A 1 156 ? 11.872 14.312 39.202 1.00 40.78 156 HIS A CA 1
ATOM 1298 C C . HIS A 1 156 ? 13.059 15.163 38.778 1.00 40.78 156 HIS A C 1
ATOM 1300 O O . HIS A 1 156 ? 13.481 15.005 37.609 1.00 40.78 156 HIS A O 1
#

Secondary structure (DSSP, 8-state):
----TTHHHH---TT-SS-SS-HHHHHHHH-TT--EEEEE--HHHHHHHHHHHH--S---HHHHHHHHHHHHHHHHHHHTTS-HHHHHT-HHHHHH-SS-GGGG-HHHHHHHHHTTS-GGGEEEEEHHHHHH-HHHHHHHHHHHTT----------

Mean predicted aligned error: 6.21 Å

pLDDT: mean 89.0, std 14.1, range [40.78, 98.38]

Solvent-accessible surface area (backbone atoms only — not comparable to full-atom values): 9518 Å² total; per-residue (Å²): 134,82,85,47,67,63,43,62,76,76,52,74,55,90,85,60,71,55,78,91,67,51,67,61,57,59,46,38,75,76,42,71,85,55,72,45,79,45,79,42,61,62,44,67,62,47,48,50,54,48,49,63,69,73,52,90,68,87,86,46,74,66,55,52,49,53,31,48,53,52,28,50,53,57,49,53,61,40,52,76,81,41,54,70,66,28,51,59,67,30,51,70,57,56,74,67,31,80,42,72,63,57,77,48,49,50,67,63,53,52,52,65,43,55,78,75,42,58,71,91,34,50,47,81,42,48,48,65,54,37,72,76,37,49,68,62,47,52,48,52,50,30,61,72,67,74,44,83,79,78,78,75,77,80,82,125

Nearest PDB structures (foldseek):
  3uan-assembly2_B  TM=7.303E-01  e=4.521E-03  Mus musculus
  6xkg-assembly2_A  TM=7.323E-01  e=9.332E-03  Homo sapiens
  6xl8-assembly2_B  TM=7.114E-01  e=1.188E-02  Homo sapiens
  1t8t-assembly1_A  TM=7.289E-01  e=1.814E-02  Homo sapiens
  3uan-assembly1_A  TM=6.487E-01  e=1.814E-02  Mus musculus

Organism: Nothobranchius kuhntae (NCBI:txid321403)